Protein AF-A0A9N9HZZ1-F1 (afdb_monomer_lite)

pLDDT: mean 74.75, std 14.71, range [37.91, 94.94]

Radius of gyration: 22.26 Å; chains: 1; bounding box: 43×52×53 Å

Organism: NCBI:txid1348616

Secondary structure (DSSP, 8-state):
-PPPPEEE-SSS-EEEHHHHHHHHHT-----HHHHHHHHH--BTTB--GGGGGHHHHHHHHHHHHHHHHHHHHHHHHH-HHHHHHHHHHHHHHHHHTT---TTS-----------

Structure (mmCIF, N/CA/C/O backbone):
data_AF-A0A9N9HZZ1-F1
#
_entry.id   AF-A0A9N9HZZ1-F1
#
loop_
_atom_site.group_PDB
_atom_site.id
_atom_site.type_symbol
_atom_site.label_atom_id
_atom_site.label_alt_id
_atom_site.label_comp_id
_atom_site.label_asym_id
_atom_site.label_entity_id
_atom_site.label_seq_id
_atom_site.pdbx_PDB_ins_code
_atom_site.Cartn_x
_atom_site.Cartn_y
_atom_site.Cartn_z
_atom_site.occupancy
_atom_site.B_iso_or_equiv
_atom_site.auth_seq_id
_atom_site.auth_comp_id
_atom_site.auth_asym_id
_atom_site.auth_atom_id
_atom_site.pdbx_PDB_model_num
ATOM 1 N N . MET A 1 1 ? 23.583 -28.058 21.092 1.00 49.81 1 MET A N 1
ATOM 2 C CA . MET A 1 1 ? 22.362 -27.625 21.810 1.00 49.81 1 MET A CA 1
ATOM 3 C C . MET A 1 1 ? 22.017 -26.210 21.371 1.00 49.81 1 MET A C 1
ATOM 5 O O . MET A 1 1 ? 22.848 -25.326 21.539 1.00 49.81 1 MET A O 1
ATOM 9 N N . LYS A 1 2 ? 20.863 -26.003 20.729 1.00 58.94 2 LYS A N 1
ATOM 10 C CA . LYS A 1 2 ? 20.431 -24.683 20.240 1.00 58.94 2 LYS A CA 1
ATOM 11 C C . LYS A 1 2 ? 19.860 -23.906 21.434 1.00 58.94 2 LYS A C 1
ATOM 13 O O . LYS A 1 2 ? 18.947 -24.407 22.080 1.00 58.94 2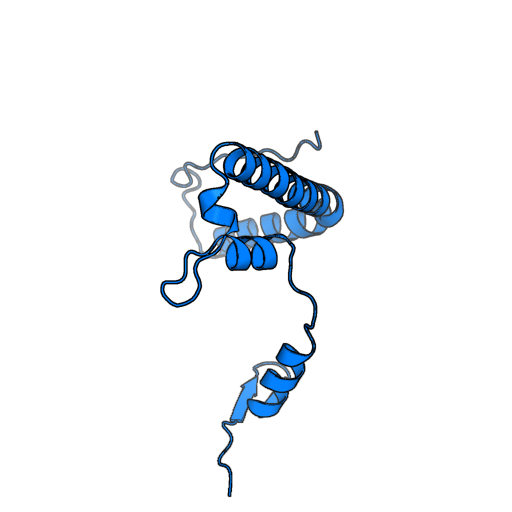 LYS A O 1
ATOM 18 N N . ARG A 1 3 ? 20.456 -22.763 21.790 1.00 63.12 3 ARG A N 1
ATOM 19 C CA . ARG A 1 3 ? 19.962 -21.898 22.875 1.00 63.12 3 ARG A CA 1
ATOM 20 C C . ARG A 1 3 ? 18.840 -21.028 22.311 1.00 63.12 3 ARG A C 1
ATOM 22 O O . ARG A 1 3 ? 19.108 -20.246 21.405 1.00 63.12 3 ARG A O 1
ATOM 29 N N . ASP A 1 4 ? 17.626 -21.179 22.829 1.00 69.19 4 ASP A N 1
ATOM 30 C CA . ASP A 1 4 ? 16.470 -20.356 22.459 1.00 69.19 4 ASP A CA 1
ATOM 31 C C . ASP A 1 4 ? 16.172 -19.323 23.555 1.00 69.19 4 ASP A C 1
ATOM 33 O O . ASP A 1 4 ? 16.377 -19.573 24.743 1.00 69.19 4 ASP A O 1
ATOM 37 N N . ILE A 1 5 ? 15.697 -18.147 23.140 1.00 79.50 5 ILE A N 1
ATOM 38 C CA . ILE A 1 5 ? 15.335 -17.035 24.027 1.00 79.50 5 ILE A CA 1
ATOM 39 C C . ILE A 1 5 ? 13.903 -17.258 24.538 1.00 79.50 5 ILE A C 1
ATOM 41 O O . ILE A 1 5 ? 13.004 -17.572 23.753 1.00 79.50 5 ILE A O 1
ATOM 45 N N . ILE A 1 6 ? 13.693 -17.087 25.845 1.00 76.50 6 ILE A N 1
ATOM 46 C CA . ILE A 1 6 ? 12.388 -17.195 26.513 1.00 76.50 6 ILE A CA 1
ATOM 47 C C . ILE A 1 6 ? 11.896 -15.782 26.833 1.00 76.50 6 ILE A C 1
ATOM 49 O O . ILE A 1 6 ? 12.650 -14.975 27.374 1.00 76.50 6 ILE A O 1
ATOM 53 N N . VAL A 1 7 ? 10.640 -15.482 26.504 1.00 77.62 7 VAL A N 1
ATOM 54 C CA . VAL A 1 7 ? 9.998 -14.191 26.786 1.00 77.62 7 VAL A CA 1
ATOM 55 C C . VAL A 1 7 ? 8.799 -14.418 27.703 1.00 77.62 7 VAL A C 1
ATOM 57 O O . VAL A 1 7 ? 7.995 -15.321 27.479 1.00 77.62 7 VAL A O 1
ATOM 60 N N . GLN A 1 8 ? 8.670 -13.593 28.744 1.00 67.69 8 GLN A N 1
ATOM 61 C CA . GLN A 1 8 ? 7.526 -13.618 29.655 1.00 67.69 8 GLN A CA 1
ATOM 62 C C . GLN A 1 8 ? 6.457 -12.634 29.170 1.00 67.69 8 GLN A C 1
ATOM 64 O O . GLN A 1 8 ? 6.678 -11.422 29.154 1.00 67.69 8 GLN A O 1
ATOM 69 N N . SER A 1 9 ? 5.292 -13.146 28.775 1.00 64.75 9 SER A N 1
ATOM 70 C CA . SER A 1 9 ? 4.147 -12.312 28.402 1.00 64.75 9 SER A CA 1
ATOM 71 C C . SER A 1 9 ? 3.309 -11.975 29.637 1.00 64.75 9 SER A C 1
ATOM 73 O O . SER A 1 9 ? 3.027 -12.849 30.456 1.00 64.75 9 SER A O 1
ATOM 75 N N . LYS A 1 10 ? 2.866 -10.714 29.763 1.00 60.34 10 LYS A N 1
ATOM 76 C CA . LYS A 1 10 ? 2.086 -10.214 30.918 1.00 60.34 10 LYS A CA 1
ATOM 77 C C . LYS A 1 10 ? 0.723 -10.899 31.104 1.00 60.34 10 LYS A C 1
ATOM 79 O O . LYS A 1 10 ? 0.139 -10.773 32.172 1.00 60.34 10 LYS A O 1
ATOM 84 N N . SER A 1 11 ? 0.220 -11.614 30.097 1.00 62.19 11 SER A N 1
ATOM 85 C CA . SER A 1 11 ? -1.086 -12.287 30.137 1.00 62.19 11 SER A CA 1
ATOM 86 C C . SER A 1 11 ? -1.030 -13.801 29.908 1.00 62.19 11 SER A C 1
ATOM 88 O O . SER A 1 11 ? -2.024 -14.478 30.153 1.00 62.19 11 SER A O 1
ATOM 90 N N . GLN A 1 12 ? 0.096 -14.351 29.438 1.00 57.19 12 GLN A N 1
ATOM 91 C CA . GLN A 1 12 ? 0.187 -15.751 29.001 1.00 57.19 12 GLN A CA 1
ATOM 92 C C . GLN A 1 12 ? 1.595 -16.332 29.208 1.00 57.19 12 GLN A C 1
ATOM 94 O O . GLN A 1 12 ? 2.278 -16.649 28.239 1.00 57.19 12 GLN A O 1
ATOM 99 N N . GLY A 1 13 ? 2.021 -16.472 30.466 1.00 67.88 13 GLY A N 1
ATOM 100 C CA . GLY A 1 13 ? 3.168 -17.301 30.864 1.00 67.88 13 GLY A CA 1
ATOM 101 C C . GLY A 1 13 ? 4.500 -17.059 30.130 1.00 67.88 13 GLY A C 1
ATOM 102 O O . GLY A 1 13 ? 4.730 -16.028 29.494 1.00 67.88 13 GLY A O 1
ATOM 103 N N . LEU A 1 14 ? 5.413 -18.022 30.278 1.00 73.06 14 LEU A N 1
ATOM 104 C CA . LEU A 1 14 ? 6.693 -18.065 29.569 1.00 73.06 14 LEU A CA 1
ATOM 105 C C . LEU A 1 14 ? 6.473 -18.677 28.181 1.00 73.06 14 LEU A C 1
ATOM 107 O O . LEU A 1 14 ? 5.933 -19.777 28.082 1.00 73.06 14 LEU A O 1
ATOM 111 N N . GLN A 1 15 ? 6.898 -17.985 27.124 1.00 70.44 15 GLN A N 1
ATOM 112 C CA . GLN A 1 15 ? 6.804 -18.463 25.742 1.00 70.44 15 GLN A CA 1
ATOM 113 C C . GLN A 1 15 ? 8.178 -18.450 25.070 1.00 70.44 15 GLN A C 1
ATOM 115 O O . GLN A 1 15 ? 8.985 -17.539 25.283 1.00 70.44 15 GLN A O 1
ATOM 120 N N . PHE A 1 16 ? 8.453 -19.455 24.239 1.00 77.38 16 PHE A N 1
ATOM 121 C CA . PHE A 1 16 ? 9.688 -19.516 23.462 1.00 77.38 16 PHE A CA 1
ATOM 122 C C . PHE A 1 16 ? 9.597 -18.608 22.229 1.00 77.38 16 PHE A C 1
ATOM 124 O O . PHE A 1 16 ? 8.625 -18.642 21.472 1.00 77.38 16 PHE A O 1
ATOM 131 N N . VAL A 1 17 ? 10.644 -17.820 21.966 1.00 71.62 17 VAL A N 1
ATOM 132 C CA . VAL A 1 17 ? 10.699 -16.921 20.795 1.00 71.62 17 VAL A CA 1
ATOM 133 C C . VAL A 1 17 ? 10.628 -17.697 19.474 1.00 71.62 17 VAL A C 1
ATOM 135 O O . VAL A 1 17 ? 10.080 -17.206 18.487 1.00 71.62 17 VAL A O 1
ATOM 138 N N . SER A 1 18 ? 11.131 -18.931 19.441 1.00 70.38 18 SER A N 1
ATOM 139 C CA . SER A 1 18 ? 11.042 -19.799 18.265 1.00 70.38 18 SER A CA 1
ATOM 140 C C . SER A 1 18 ? 9.603 -20.219 17.939 1.00 70.38 18 SER A C 1
ATOM 142 O O . SER A 1 18 ? 9.260 -20.346 16.763 1.00 70.38 18 SER A O 1
ATOM 144 N N . GLU A 1 19 ? 8.732 -20.364 18.939 1.00 71.19 19 GLU A N 1
ATOM 145 C CA . GLU A 1 19 ? 7.305 -20.648 18.749 1.00 71.19 19 GLU A CA 1
ATOM 146 C C . GLU A 1 19 ? 6.540 -19.407 18.287 1.00 71.19 19 GLU A C 1
ATOM 148 O O . GLU A 1 19 ? 5.761 -19.496 17.338 1.00 71.19 19 GLU A O 1
ATOM 153 N N . LEU A 1 20 ? 6.841 -18.233 18.850 1.00 65.19 20 LEU A N 1
ATOM 154 C CA . LEU A 1 20 ? 6.309 -16.954 18.365 1.00 65.19 20 LEU A CA 1
ATOM 155 C C . LEU A 1 20 ? 6.681 -16.707 16.896 1.00 65.19 20 LEU A C 1
ATOM 157 O O . LEU A 1 20 ? 5.837 -16.322 16.087 1.00 65.19 20 LEU A O 1
ATOM 161 N N . ASN A 1 21 ? 7.925 -16.997 16.511 1.00 65.00 21 ASN A N 1
ATOM 162 C CA . ASN A 1 21 ? 8.366 -16.879 15.122 1.00 65.00 21 ASN A CA 1
ATOM 163 C C . ASN A 1 21 ? 7.684 -17.892 14.191 1.00 65.00 21 ASN A C 1
ATOM 165 O O . ASN A 1 21 ? 7.383 -17.546 13.050 1.00 65.00 21 ASN A O 1
ATOM 169 N N . LYS A 1 22 ? 7.378 -19.111 14.654 1.00 64.56 22 LYS A N 1
ATOM 170 C CA . LYS A 1 22 ? 6.582 -20.083 13.880 1.00 64.56 22 LYS A CA 1
ATOM 171 C C . LYS A 1 22 ? 5.135 -19.622 13.682 1.00 64.56 22 LYS A C 1
ATOM 173 O O . LYS A 1 22 ? 4.597 -19.800 12.593 1.00 64.56 22 LYS A O 1
ATOM 178 N N . GLN A 1 23 ? 4.526 -19.001 14.694 1.00 60.59 23 GLN A N 1
ATOM 179 C CA . GLN A 1 23 ? 3.190 -18.404 14.579 1.00 60.59 23 GLN A CA 1
ATOM 180 C C . GLN A 1 23 ? 3.188 -17.234 13.581 1.00 60.59 23 GLN A C 1
ATOM 182 O O . GLN A 1 23 ? 2.327 -17.171 12.706 1.00 60.59 23 GLN A O 1
ATOM 187 N N . ASN A 1 24 ? 4.207 -16.369 13.624 1.00 58.03 24 ASN A N 1
ATOM 188 C CA . ASN A 1 24 ? 4.381 -15.289 12.645 1.00 58.03 24 ASN A CA 1
ATOM 189 C C . ASN A 1 24 ? 4.657 -15.814 11.224 1.00 58.03 24 ASN A C 1
ATOM 191 O O . ASN A 1 24 ? 4.165 -15.245 10.252 1.00 58.03 24 ASN A O 1
ATOM 195 N N . ALA A 1 25 ? 5.362 -16.941 11.081 1.00 57.41 25 ALA A N 1
ATOM 196 C CA . ALA A 1 25 ? 5.576 -17.603 9.791 1.00 57.41 25 ALA A CA 1
ATOM 197 C C . ALA A 1 25 ? 4.285 -18.189 9.175 1.00 57.41 25 ALA A C 1
ATOM 199 O O . ALA A 1 25 ? 4.250 -18.486 7.979 1.00 57.41 25 ALA A O 1
ATOM 200 N N . SER A 1 26 ? 3.214 -18.343 9.963 1.00 56.47 26 SER A N 1
ATOM 201 C CA . SER A 1 26 ? 1.898 -18.790 9.485 1.00 56.47 26 SER A CA 1
ATOM 202 C C . SER A 1 26 ? 1.146 -17.707 8.697 1.00 56.47 26 SER A C 1
ATOM 204 O O . SER A 1 26 ? 0.249 -18.023 7.910 1.00 56.47 26 SER A O 1
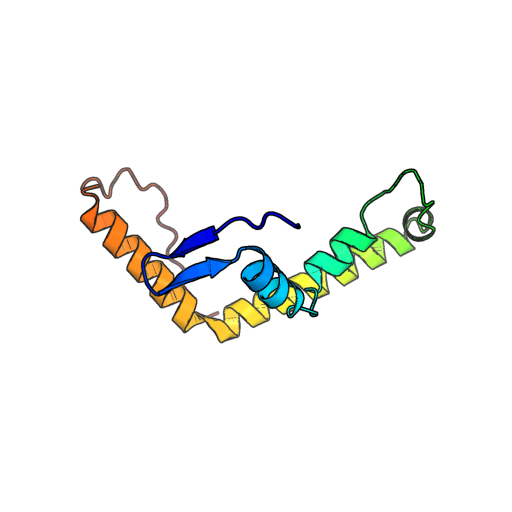ATOM 206 N N . GLN A 1 27 ? 1.536 -16.429 8.811 1.00 59.38 27 GLN A N 1
ATOM 207 C CA . GLN A 1 27 ? 1.014 -15.363 7.950 1.00 59.38 27 GLN A CA 1
ATOM 208 C C . GLN A 1 27 ? 1.608 -15.460 6.534 1.00 59.38 27 GLN A C 1
ATOM 210 O O . GLN A 1 27 ? 2.395 -14.634 6.090 1.00 59.38 27 GLN A O 1
ATOM 215 N N . LYS A 1 28 ? 1.180 -16.474 5.775 1.00 66.38 28 LYS A N 1
ATOM 216 C CA . LYS A 1 28 ? 1.532 -16.687 4.357 1.00 66.38 28 LYS A CA 1
ATOM 217 C C . LYS A 1 28 ? 0.842 -15.710 3.393 1.00 66.38 28 LYS A C 1
ATOM 219 O O . LYS A 1 28 ? 0.823 -15.948 2.188 1.00 66.38 28 LYS A O 1
ATOM 224 N N . LYS A 1 29 ? 0.212 -14.649 3.900 1.00 75.56 29 LYS A N 1
ATOM 225 C CA . LYS A 1 29 ? -0.536 -13.680 3.095 1.00 75.56 29 LYS A CA 1
ATOM 226 C C . LYS A 1 29 ? 0.191 -12.345 3.132 1.00 75.56 29 LYS A C 1
ATOM 228 O O . LYS A 1 29 ? 0.371 -11.764 4.195 1.00 75.56 29 LYS A O 1
ATOM 233 N N . VAL A 1 30 ? 0.602 -11.881 1.959 1.00 82.25 30 VAL A N 1
ATOM 234 C CA . VAL A 1 30 ? 1.235 -10.576 1.764 1.00 82.25 30 VAL A CA 1
ATOM 235 C C . VAL A 1 30 ? 0.156 -9.601 1.308 1.00 82.25 30 VAL A C 1
ATOM 237 O O . VAL A 1 30 ? -0.637 -9.929 0.427 1.00 82.25 30 VAL A O 1
ATOM 240 N N . THR A 1 31 ? 0.108 -8.411 1.905 1.00 86.38 31 THR A N 1
ATOM 241 C CA . THR A 1 31 ? -0.818 -7.357 1.455 1.00 86.38 31 THR A CA 1
AT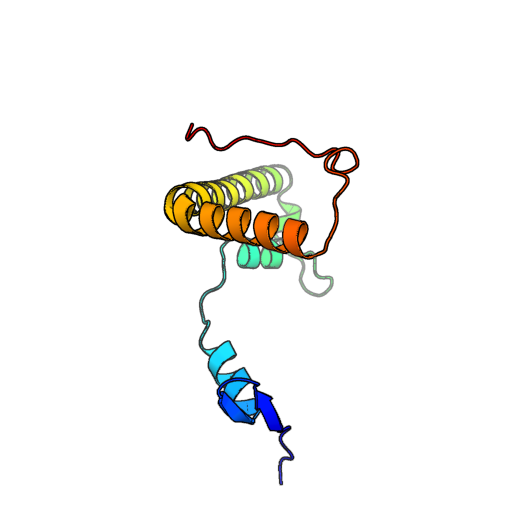OM 242 C C . THR A 1 31 ? -0.428 -6.860 0.064 1.00 86.38 31 THR A C 1
ATOM 244 O O . THR A 1 31 ? 0.756 -6.871 -0.292 1.00 86.38 31 THR A O 1
ATOM 247 N N . ALA A 1 32 ? -1.390 -6.361 -0.720 1.00 87.50 32 ALA A N 1
ATOM 248 C CA . ALA A 1 32 ? -1.097 -5.828 -2.052 1.00 87.50 32 ALA A CA 1
ATOM 249 C C . ALA A 1 32 ? -0.018 -4.734 -1.989 1.00 87.50 32 ALA A C 1
ATOM 251 O O . ALA A 1 32 ? 0.928 -4.738 -2.776 1.00 87.50 32 ALA A O 1
ATOM 252 N N . ARG A 1 33 ? -0.090 -3.860 -0.975 1.00 89.75 33 ARG A N 1
ATOM 253 C CA . ARG A 1 33 ? 0.914 -2.818 -0.718 1.00 89.75 33 ARG A CA 1
ATOM 254 C C . ARG A 1 33 ? 2.319 -3.387 -0.532 1.00 89.75 33 ARG A C 1
ATOM 256 O O . ARG A 1 33 ? 3.253 -2.891 -1.153 1.00 89.75 33 ARG A O 1
ATOM 263 N N . GLN A 1 34 ? 2.482 -4.406 0.312 1.00 89.19 34 GLN A N 1
ATOM 264 C CA . GLN A 1 34 ? 3.789 -5.025 0.565 1.00 89.19 34 GLN A CA 1
ATOM 265 C C . GLN A 1 34 ? 4.343 -5.701 -0.693 1.00 89.19 34 GLN A C 1
ATOM 267 O O . GLN A 1 34 ? 5.522 -5.542 -1.006 1.00 89.19 34 GLN A O 1
ATOM 272 N N . TYR A 1 35 ? 3.490 -6.404 -1.441 1.00 90.06 35 TYR A N 1
ATOM 273 C CA . TYR A 1 35 ? 3.883 -7.068 -2.680 1.00 90.06 35 TYR A CA 1
ATOM 274 C C . TYR A 1 35 ? 4.340 -6.065 -3.749 1.00 90.06 35 TYR A C 1
ATOM 276 O O . TYR A 1 35 ? 5.419 -6.215 -4.327 1.00 90.06 35 TYR A O 1
ATO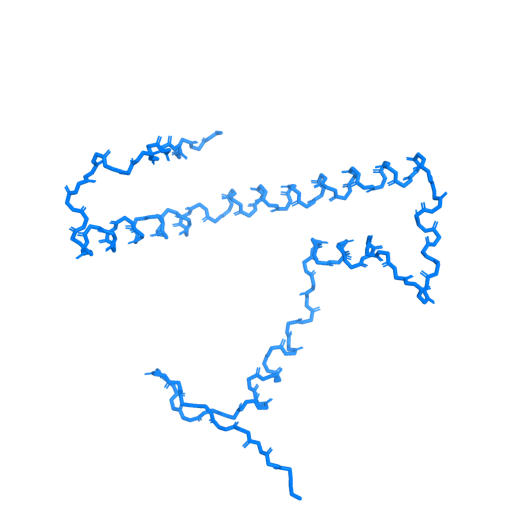M 284 N N . TYR A 1 36 ? 3.559 -5.010 -3.992 1.00 89.50 36 TYR A N 1
ATOM 285 C CA . TYR A 1 36 ? 3.912 -4.004 -4.992 1.00 89.50 36 TYR A CA 1
ATOM 286 C C . TYR A 1 36 ? 5.107 -3.151 -4.564 1.00 89.50 36 TYR A C 1
ATOM 288 O O . TYR A 1 36 ? 5.954 -2.864 -5.404 1.00 89.50 36 TYR A O 1
ATOM 296 N N . ALA A 1 37 ? 5.244 -2.815 -3.276 1.00 89.44 37 ALA A N 1
ATOM 297 C CA . ALA A 1 37 ? 6.428 -2.121 -2.766 1.00 89.44 37 ALA A CA 1
ATOM 298 C C . ALA A 1 37 ? 7.705 -2.945 -2.980 1.00 89.44 37 ALA A C 1
ATOM 300 O O . ALA A 1 37 ? 8.707 -2.409 -3.443 1.00 89.44 37 ALA A O 1
ATOM 301 N N . TYR A 1 38 ? 7.654 -4.256 -2.719 1.00 87.94 38 TYR A N 1
ATOM 302 C CA . TYR A 1 38 ? 8.764 -5.165 -3.009 1.00 87.94 38 TYR A CA 1
ATOM 303 C C . TYR A 1 38 ? 9.110 -5.185 -4.501 1.00 87.94 38 TYR A C 1
ATOM 305 O O . TYR A 1 38 ? 10.279 -5.130 -4.870 1.00 87.94 38 TYR A O 1
ATOM 313 N N . LYS A 1 39 ? 8.092 -5.239 -5.364 1.00 85.62 39 LYS A N 1
ATOM 314 C CA . LYS A 1 39 ? 8.264 -5.323 -6.818 1.00 85.62 39 LYS A CA 1
ATOM 315 C C . LYS A 1 39 ? 8.740 -4.011 -7.456 1.00 85.62 39 LYS A C 1
ATOM 317 O O . LYS A 1 39 ? 9.354 -4.051 -8.516 1.00 85.62 39 LYS A O 1
ATOM 322 N N . LEU A 1 40 ? 8.450 -2.868 -6.831 1.00 87.56 40 LEU A N 1
ATOM 323 C CA . LEU A 1 40 ? 8.909 -1.539 -7.253 1.00 87.56 40 LEU A CA 1
ATOM 324 C C . LEU A 1 40 ? 10.273 -1.155 -6.667 1.00 87.56 40 LEU A C 1
ATOM 326 O O . LEU A 1 40 ? 10.841 -0.140 -7.065 1.00 87.56 40 LEU A O 1
ATOM 330 N N . HIS A 1 41 ? 10.789 -1.921 -5.710 1.00 87.31 41 HIS A N 1
ATOM 331 C CA . HIS A 1 41 ? 12.072 -1.636 -5.094 1.00 87.31 41 HIS A CA 1
ATOM 332 C C . HIS A 1 41 ? 13.215 -1.902 -6.083 1.00 87.31 41 HIS A C 1
ATOM 334 O O . HIS A 1 41 ? 13.404 -3.034 -6.531 1.00 87.31 41 HIS A O 1
ATOM 340 N N . ASN A 1 42 ? 13.992 -0.862 -6.395 1.00 81.62 42 ASN A N 1
ATOM 341 C CA . ASN A 1 42 ? 15.148 -0.981 -7.275 1.00 81.62 42 ASN A CA 1
ATOM 342 C C . ASN A 1 42 ? 16.292 -1.699 -6.544 1.00 81.62 42 ASN A C 1
ATOM 344 O O . ASN A 1 42 ? 16.753 -1.224 -5.506 1.00 81.62 42 ASN A O 1
ATOM 348 N N . ARG A 1 43 ? 16.748 -2.836 -7.075 1.00 82.19 43 ARG A N 1
ATOM 349 C CA . ARG A 1 43 ? 17.802 -3.658 -6.469 1.00 82.19 43 ARG A CA 1
ATOM 350 C C . ARG A 1 43 ? 18.980 -3.750 -7.431 1.00 82.19 43 ARG A C 1
ATOM 352 O O . ARG A 1 43 ? 18.788 -4.060 -8.599 1.00 82.19 43 ARG A O 1
ATOM 359 N N . GLN A 1 44 ? 20.189 -3.494 -6.934 1.00 71.12 44 GLN A N 1
ATOM 360 C CA . GLN A 1 44 ? 21.392 -3.439 -7.775 1.00 71.12 44 GLN A CA 1
ATOM 361 C C . GLN A 1 44 ? 21.719 -4.788 -8.442 1.00 71.12 44 GLN A C 1
ATOM 363 O O . GLN A 1 44 ? 22.192 -4.806 -9.573 1.00 71.12 44 GLN A O 1
ATOM 368 N N . ASP A 1 45 ? 21.378 -5.902 -7.788 1.00 71.31 45 ASP A N 1
ATOM 369 C CA . ASP A 1 45 ? 21.705 -7.258 -8.258 1.00 71.31 45 ASP A CA 1
ATOM 370 C C . ASP A 1 45 ? 20.707 -7.826 -9.281 1.00 71.31 45 ASP A C 1
ATOM 372 O O . ASP A 1 45 ? 20.952 -8.864 -9.893 1.00 71.31 45 ASP A O 1
ATOM 376 N N . SER A 1 46 ? 19.554 -7.177 -9.462 1.00 64.62 46 SER A N 1
ATOM 377 C CA . SER A 1 46 ? 18.519 -7.620 -10.393 1.00 64.62 46 SER A CA 1
ATOM 378 C C . SER A 1 46 ? 18.045 -6.434 -11.214 1.00 64.62 46 SER A C 1
ATOM 380 O O . SER A 1 46 ? 17.311 -5.587 -10.707 1.00 64.62 46 SER A O 1
ATOM 382 N N . SER A 1 47 ? 18.423 -6.384 -12.489 1.00 61.12 47 SER A N 1
ATOM 383 C CA . SER A 1 47 ? 17.861 -5.417 -13.426 1.00 61.12 47 SER A CA 1
ATOM 384 C C . SER A 1 47 ? 16.361 -5.684 -13.572 1.00 61.12 47 SER A C 1
ATOM 386 O O . SER A 1 47 ? 15.916 -6.580 -14.292 1.00 61.12 47 SER A O 1
ATOM 388 N N . SER A 1 48 ? 15.539 -4.926 -12.848 1.00 69.06 48 SER A N 1
ATOM 389 C CA . SER A 1 48 ? 14.091 -5.039 -12.962 1.00 69.06 48 SER A CA 1
ATOM 390 C C . SER A 1 48 ? 13.694 -4.478 -14.327 1.00 69.06 48 SER A C 1
ATOM 392 O O . SER A 1 48 ? 13.573 -3.266 -14.493 1.00 69.06 48 SER A O 1
ATOM 394 N N . LEU A 1 49 ? 13.458 -5.360 -15.309 1.00 75.81 49 LEU A N 1
ATOM 395 C CA . LEU A 1 49 ? 12.950 -5.006 -16.648 1.00 75.81 49 LEU A CA 1
ATOM 396 C C . LEU A 1 49 ? 11.749 -4.044 -16.568 1.00 75.81 49 LEU A C 1
ATOM 398 O O . LEU A 1 49 ? 11.578 -3.163 -17.404 1.00 75.81 49 LEU A O 1
ATOM 402 N N . LEU A 1 50 ? 10.965 -4.181 -15.496 1.00 81.06 50 LEU A N 1
ATOM 403 C CA . LEU A 1 50 ? 9.853 -3.314 -15.130 1.00 81.06 50 LEU A CA 1
ATOM 404 C C . LEU A 1 50 ? 10.212 -1.814 -15.118 1.00 81.06 50 LEU A C 1
ATOM 406 O O . LEU A 1 50 ? 9.414 -1.013 -15.593 1.00 81.06 50 LEU A O 1
ATOM 410 N N . HIS A 1 51 ? 11.388 -1.423 -14.617 1.00 82.31 51 HIS A N 1
ATOM 411 C CA . HIS A 1 51 ? 11.786 -0.013 -14.505 1.00 82.31 51 HIS A CA 1
ATOM 412 C C . HIS A 1 51 ? 12.205 0.613 -15.841 1.00 82.31 51 HIS A C 1
ATOM 414 O O . HIS A 1 51 ? 12.158 1.832 -15.982 1.00 82.31 51 HIS A O 1
ATOM 420 N N . TYR A 1 52 ? 12.547 -0.201 -16.843 1.00 85.00 52 TYR A N 1
ATOM 421 C CA . TYR A 1 52 ? 12.907 0.275 -18.182 1.00 85.00 52 TYR A CA 1
ATOM 422 C C . TYR A 1 52 ? 11.686 0.540 -19.077 1.00 85.00 52 TYR A C 1
ATOM 424 O O . TYR A 1 52 ? 11.824 1.081 -20.170 1.00 85.00 52 TYR A O 1
ATOM 432 N N . GLY A 1 53 ? 10.473 0.215 -18.613 1.00 83.44 53 GLY A N 1
ATOM 433 C CA . GLY A 1 53 ? 9.231 0.341 -19.382 1.00 83.44 53 GLY A CA 1
ATOM 434 C C . GLY A 1 53 ? 8.722 1.772 -19.619 1.00 83.44 53 GLY A C 1
ATOM 435 O O . GLY A 1 53 ? 7.654 1.931 -20.210 1.00 83.44 53 GLY A O 1
ATOM 436 N N . GLY A 1 54 ? 9.420 2.816 -19.155 1.00 87.88 54 GLY A N 1
ATOM 437 C CA . GLY A 1 54 ? 9.075 4.222 -19.419 1.00 87.88 54 GLY A CA 1
ATOM 438 C C . GLY A 1 54 ? 7.606 4.565 -19.117 1.00 87.88 54 GLY A C 1
ATOM 439 O O . GLY A 1 54 ? 7.156 4.460 -17.977 1.00 87.88 54 GLY A O 1
ATOM 440 N N . ARG A 1 55 ? 6.832 4.943 -20.146 1.00 92.62 55 ARG A N 1
ATOM 441 C CA . ARG A 1 55 ? 5.389 5.246 -20.022 1.00 92.62 55 ARG A CA 1
ATOM 442 C C . ARG A 1 55 ? 4.559 4.067 -19.509 1.00 92.62 55 ARG A C 1
ATOM 444 O O . ARG A 1 55 ? 3.649 4.269 -18.710 1.00 92.62 55 ARG A O 1
ATOM 451 N N . LEU A 1 56 ? 4.885 2.844 -19.925 1.00 90.62 56 LEU A N 1
ATOM 452 C CA . LEU A 1 56 ? 4.191 1.643 -19.460 1.00 90.62 56 LEU A CA 1
ATOM 453 C C . LEU A 1 56 ? 4.445 1.404 -17.965 1.00 90.62 56 LEU A C 1
ATOM 455 O O . LEU A 1 56 ? 3.543 1.000 -17.235 1.00 90.62 56 LEU A O 1
ATOM 459 N N . PHE A 1 57 ? 5.656 1.717 -17.493 1.00 90.44 57 PHE A N 1
ATOM 460 C CA . PHE A 1 57 ? 5.982 1.666 -16.070 1.00 90.44 57 PHE A CA 1
ATOM 461 C C . PHE A 1 57 ? 5.182 2.698 -15.268 1.00 90.44 57 PHE A C 1
ATOM 463 O O . PHE A 1 57 ? 4.633 2.368 -14.220 1.00 90.44 57 PHE A O 1
ATOM 470 N N . GLN A 1 58 ? 5.057 3.926 -15.776 1.00 91.25 58 GLN A N 1
ATOM 471 C CA . GLN A 1 58 ? 4.258 4.971 -15.129 1.00 91.25 58 GLN A CA 1
ATOM 472 C C . GLN A 1 58 ? 2.787 4.560 -14.998 1.00 91.25 58 GLN A C 1
ATOM 474 O O . GLN A 1 58 ? 2.223 4.668 -13.910 1.00 91.25 58 GLN A O 1
ATOM 479 N N . GLN A 1 59 ? 2.188 4.021 -16.065 1.00 94.19 59 GLN A N 1
ATOM 480 C CA . GLN A 1 59 ? 0.816 3.512 -16.021 1.00 94.19 59 GLN A CA 1
ATOM 481 C C . GLN A 1 59 ? 0.674 2.369 -15.009 1.00 94.19 59 GLN A C 1
ATOM 483 O O . GLN A 1 59 ? -0.216 2.399 -14.164 1.00 94.19 59 GLN A O 1
ATOM 488 N N . TYR A 1 60 ? 1.610 1.418 -15.014 1.00 91.75 60 TYR A N 1
ATOM 489 C CA . TYR A 1 60 ? 1.636 0.331 -14.039 1.00 91.75 60 TYR A CA 1
ATOM 490 C C . TYR A 1 60 ? 1.683 0.844 -12.590 1.00 91.75 60 TYR A C 1
ATOM 492 O O . TYR A 1 60 ? 0.984 0.317 -11.725 1.00 91.75 60 TYR A O 1
ATOM 500 N N . VAL A 1 61 ? 2.488 1.868 -12.293 1.00 92.19 61 VAL A N 1
ATOM 501 C CA . VAL A 1 61 ? 2.553 2.458 -10.945 1.00 92.19 61 VAL A CA 1
ATOM 502 C C . VAL A 1 61 ? 1.205 3.061 -10.544 1.00 92.19 61 VAL A C 1
ATOM 504 O O . VAL A 1 61 ? 0.727 2.777 -9.445 1.00 92.19 61 VAL A O 1
ATOM 507 N N . VAL A 1 62 ? 0.572 3.829 -11.435 1.00 94.94 62 VAL A N 1
ATOM 508 C CA . VAL A 1 62 ? -0.742 4.446 -11.187 1.00 94.94 62 VAL A CA 1
ATOM 509 C C . VAL A 1 62 ? -1.815 3.380 -10.951 1.00 94.94 62 VAL A C 1
ATOM 511 O O . VAL A 1 62 ? -2.545 3.451 -9.962 1.00 94.94 62 VAL A O 1
ATOM 514 N N . ASP A 1 63 ? -1.858 2.341 -11.782 1.00 93.62 63 ASP A N 1
ATOM 515 C CA . ASP A 1 63 ? -2.834 1.255 -11.655 1.00 93.62 63 ASP A CA 1
ATOM 516 C C . ASP A 1 63 ? -2.691 0.506 -10.322 1.00 93.62 63 ASP A C 1
ATOM 518 O O . ASP A 1 63 ? -3.683 0.139 -9.688 1.00 93.62 63 ASP A O 1
ATOM 522 N N . ASN A 1 64 ? -1.458 0.281 -9.857 1.00 93.38 64 ASN A N 1
ATOM 523 C CA . ASN A 1 64 ? -1.229 -0.359 -8.560 1.00 93.38 64 ASN A CA 1
ATOM 524 C C . ASN A 1 64 ? -1.581 0.553 -7.388 1.00 93.38 64 ASN A C 1
ATOM 526 O O . ASN A 1 64 ? -2.104 0.063 -6.387 1.00 93.38 64 ASN A O 1
ATOM 530 N N . TYR A 1 65 ? -1.336 1.858 -7.508 1.00 93.44 65 TYR A N 1
ATOM 531 C CA . TYR A 1 65 ? -1.756 2.827 -6.500 1.00 93.44 65 TYR A CA 1
ATOM 532 C C . TYR A 1 65 ? -3.278 2.810 -6.319 1.00 93.44 65 TYR A C 1
ATOM 534 O O . TYR A 1 65 ? -3.755 2.662 -5.195 1.00 93.44 65 TYR A O 1
ATOM 542 N N . ILE A 1 66 ? -4.039 2.838 -7.418 1.00 94.81 66 ILE A N 1
ATOM 543 C CA . ILE A 1 66 ? -5.509 2.776 -7.384 1.00 94.81 66 ILE A CA 1
ATOM 544 C C . ILE A 1 66 ? -5.992 1.487 -6.705 1.00 94.81 66 ILE A C 1
ATOM 546 O O . ILE A 1 66 ? -6.911 1.529 -5.888 1.00 94.81 66 ILE A O 1
ATOM 550 N N . LYS A 1 67 ? -5.358 0.340 -6.984 1.00 92.56 67 LYS A N 1
ATOM 551 C CA . LYS A 1 67 ? -5.696 -0.936 -6.327 1.00 92.56 67 LYS A CA 1
ATOM 552 C C . LYS A 1 67 ? -5.489 -0.881 -4.814 1.00 92.56 67 LYS A C 1
ATOM 554 O O . LYS A 1 67 ? -6.364 -1.310 -4.067 1.00 92.56 67 LYS A O 1
ATOM 559 N N . ILE A 1 68 ? -4.346 -0.355 -4.373 1.00 93.44 68 ILE A N 1
ATOM 560 C CA . ILE A 1 68 ? -4.017 -0.241 -2.946 1.00 93.44 68 ILE A CA 1
ATOM 561 C C . ILE A 1 68 ? -4.988 0.716 -2.249 1.00 93.44 68 ILE A C 1
ATOM 563 O O . ILE A 1 68 ? -5.491 0.401 -1.172 1.00 93.44 68 ILE A O 1
ATOM 567 N N . GLU A 1 69 ? -5.281 1.865 -2.855 1.00 91.19 69 GLU A N 1
ATOM 568 C CA . GLU A 1 69 ? -6.222 2.827 -2.277 1.00 91.19 69 GLU A CA 1
ATOM 569 C C . GLU A 1 69 ? -7.656 2.293 -2.257 1.00 91.19 69 GLU A C 1
ATOM 571 O O . GLU A 1 69 ? -8.361 2.475 -1.270 1.00 91.19 69 GLU A O 1
ATOM 576 N N . SER A 1 70 ? -8.082 1.542 -3.274 1.00 92.50 70 SER A N 1
ATOM 577 C CA . SER A 1 70 ? -9.383 0.867 -3.253 1.00 92.50 70 SER A CA 1
ATOM 578 C C . SER A 1 70 ? -9.488 -0.137 -2.098 1.00 92.50 70 SER A C 1
ATOM 580 O O . SER A 1 70 ? -10.481 -0.140 -1.367 1.00 92.50 70 SER A O 1
ATOM 582 N N . GLU A 1 71 ? -8.451 -0.948 -1.868 1.00 90.69 71 GLU A N 1
ATOM 583 C CA . GLU A 1 71 ? -8.385 -1.863 -0.720 1.00 90.69 71 GLU A CA 1
ATOM 584 C C . GLU A 1 71 ? -8.443 -1.099 0.612 1.00 90.69 71 GLU A C 1
ATOM 586 O O . GLU A 1 71 ? -9.180 -1.483 1.524 1.00 90.69 71 GLU A O 1
ATOM 591 N N . ARG A 1 72 ? -7.727 0.025 0.714 1.00 89.12 72 ARG A N 1
ATOM 592 C CA . ARG A 1 72 ? -7.718 0.881 1.904 1.00 89.12 72 ARG A CA 1
ATOM 593 C C . ARG A 1 72 ? -9.079 1.525 2.171 1.00 89.12 72 ARG A C 1
ATOM 595 O O . ARG A 1 72 ? -9.539 1.505 3.312 1.00 89.12 72 ARG A O 1
ATOM 602 N N . LEU A 1 73 ? -9.744 2.055 1.147 1.00 90.38 73 LEU A N 1
ATOM 603 C CA . LEU A 1 73 ? -11.095 2.613 1.257 1.00 90.38 73 LEU A CA 1
ATOM 604 C C . LEU A 1 73 ? -12.106 1.541 1.669 1.00 90.38 73 LEU A C 1
ATOM 606 O O . LEU A 1 73 ? -12.943 1.788 2.536 1.00 90.38 73 LEU A O 1
ATOM 610 N N . ASN A 1 74 ? -11.993 0.331 1.120 1.00 90.38 74 ASN A N 1
ATOM 611 C CA . ASN A 1 74 ? -12.813 -0.801 1.545 1.00 90.38 74 ASN A CA 1
ATOM 612 C C . ASN A 1 74 ? -12.570 -1.141 3.019 1.00 90.38 74 ASN A C 1
ATOM 614 O O . ASN A 1 74 ? -13.528 -1.302 3.775 1.00 90.38 74 ASN A O 1
ATOM 618 N N . TYR A 1 75 ? -11.311 -1.190 3.462 1.00 87.88 75 TYR A N 1
ATOM 619 C CA . TYR A 1 75 ? -10.993 -1.407 4.872 1.00 87.88 75 TYR A CA 1
ATOM 620 C C . TYR A 1 75 ? -11.635 -0.339 5.763 1.00 87.88 75 TYR A C 1
ATOM 622 O O . TYR A 1 75 ? -12.285 -0.690 6.748 1.00 87.88 75 TYR A O 1
ATOM 630 N N . LEU A 1 76 ? -11.511 0.942 5.399 1.00 86.69 76 LEU A N 1
ATOM 631 C CA . LEU A 1 76 ? -12.157 2.034 6.123 1.00 86.69 76 LEU A CA 1
ATOM 632 C C . LEU A 1 76 ? -13.672 1.832 6.168 1.00 86.69 76 LEU A C 1
ATOM 634 O O . LEU A 1 76 ? -14.248 1.906 7.246 1.00 86.69 76 LEU A O 1
ATOM 638 N N . LYS A 1 77 ? -14.319 1.521 5.042 1.00 86.44 77 LYS A N 1
ATOM 639 C CA . LYS A 1 77 ? -15.773 1.317 4.962 1.00 86.44 77 LYS A CA 1
ATOM 640 C C . LYS A 1 77 ? -16.270 0.187 5.870 1.00 86.44 77 LYS A C 1
ATOM 642 O O . LYS A 1 77 ? -17.279 0.362 6.544 1.00 86.44 77 LYS A O 1
ATOM 647 N N . PHE A 1 78 ? -15.576 -0.950 5.908 1.00 88.06 78 PHE A N 1
ATOM 648 C CA . PHE A 1 78 ? -16.028 -2.128 6.660 1.00 88.06 78 PHE A CA 1
ATOM 649 C C . PHE A 1 78 ? -15.597 -2.147 8.132 1.00 88.06 78 PHE A C 1
ATOM 651 O O . PHE A 1 78 ? -16.195 -2.870 8.922 1.00 88.06 78 PHE A O 1
ATOM 658 N N . ASN A 1 79 ? -14.592 -1.360 8.530 1.00 87.19 79 ASN A N 1
ATOM 659 C CA . ASN A 1 79 ? -14.052 -1.365 9.898 1.00 87.19 79 ASN A CA 1
ATOM 660 C C . ASN A 1 79 ? -14.373 -0.084 10.686 1.00 87.19 79 ASN A C 1
ATOM 662 O O . ASN A 1 79 ? -13.729 0.188 11.701 1.00 87.19 79 ASN A O 1
ATOM 666 N N . GLN A 1 80 ? -15.376 0.688 10.253 1.00 80.88 80 GLN A N 1
ATOM 667 C CA . GLN A 1 80 ? -15.783 1.949 10.888 1.00 80.88 80 GLN A CA 1
ATOM 668 C C . GLN A 1 80 ? -16.013 1.817 12.398 1.00 80.88 80 GLN A C 1
ATOM 670 O O . GLN A 1 80 ? -15.545 2.655 13.162 1.00 80.88 80 GLN A O 1
ATOM 675 N N . ASP A 1 81 ? -16.670 0.750 12.855 1.00 83.81 81 ASP A N 1
ATOM 676 C CA . ASP A 1 81 ? -16.962 0.568 14.283 1.00 83.81 81 ASP A CA 1
ATOM 677 C C . ASP A 1 81 ? -15.700 0.365 15.120 1.00 83.81 81 ASP A C 1
ATOM 679 O O . ASP A 1 81 ? -15.611 0.845 16.250 1.00 83.81 81 ASP A O 1
ATOM 683 N N . LYS A 1 82 ? -14.703 -0.327 14.563 1.00 84.50 82 LYS A N 1
ATOM 684 C CA . LYS A 1 82 ? -13.409 -0.514 15.219 1.00 84.50 82 LYS A CA 1
ATOM 685 C C . LYS A 1 82 ? -12.652 0.810 15.295 1.00 84.50 82 LYS A C 1
ATOM 687 O O . LYS A 1 82 ? -12.184 1.169 16.369 1.00 84.50 82 LYS A O 1
ATOM 692 N N . LEU A 1 83 ? -12.615 1.557 14.191 1.00 80.75 83 LEU A N 1
ATOM 693 C CA . LEU A 1 83 ? -11.970 2.871 14.121 1.00 80.75 83 LEU A CA 1
ATOM 694 C C . LEU A 1 83 ? -12.617 3.872 15.086 1.00 80.75 83 LEU A C 1
ATOM 696 O O . LEU A 1 83 ? -11.922 4.607 15.781 1.00 80.75 83 LEU A O 1
ATOM 700 N N . ARG A 1 84 ? -13.951 3.858 15.193 1.00 81.50 84 ARG A N 1
ATOM 701 C CA . ARG A 1 84 ? -14.696 4.665 16.168 1.00 81.50 84 ARG A CA 1
ATOM 702 C C . ARG A 1 84 ? -14.324 4.297 17.600 1.00 81.50 84 ARG A C 1
ATOM 704 O O . ARG A 1 84 ? -14.061 5.188 18.399 1.00 81.50 84 ARG A O 1
ATOM 711 N N . LYS A 1 85 ? -14.266 3.002 17.929 1.00 82.31 85 LYS A N 1
ATOM 712 C CA . LYS A 1 85 ? -13.853 2.539 19.265 1.00 82.31 85 LYS A CA 1
ATOM 713 C C . LYS A 1 85 ? -12.428 2.973 19.607 1.00 82.31 85 LYS A C 1
ATOM 715 O O . LYS A 1 85 ? -12.218 3.478 20.704 1.00 82.31 85 LYS A O 1
ATOM 720 N N . GLU A 1 86 ? -11.484 2.820 18.680 1.00 79.56 86 GLU A N 1
ATOM 721 C CA . GLU A 1 86 ? -10.092 3.258 18.858 1.00 79.56 86 GLU A CA 1
ATOM 722 C C . GLU A 1 86 ? -9.998 4.777 19.080 1.00 79.56 86 GLU A C 1
ATOM 724 O O . GLU A 1 86 ? -9.300 5.219 19.990 1.00 79.56 86 GLU A O 1
ATOM 729 N N . LEU A 1 87 ? -10.762 5.578 18.326 1.00 80.75 87 LEU A N 1
ATOM 730 C CA . LEU A 1 87 ? -10.823 7.033 18.504 1.00 80.75 87 LEU A CA 1
ATOM 731 C C . LEU A 1 87 ? -11.344 7.419 19.896 1.00 80.75 87 LEU A C 1
ATOM 733 O O . LEU A 1 87 ? -10.740 8.247 20.577 1.00 80.75 87 LEU A O 1
ATOM 737 N N . TYR A 1 88 ? -12.453 6.815 20.336 1.00 79.19 88 TYR A N 1
ATOM 738 C CA . TYR A 1 88 ? -13.018 7.093 21.659 1.00 79.19 88 TYR A CA 1
ATOM 739 C C . TYR A 1 88 ? -12.082 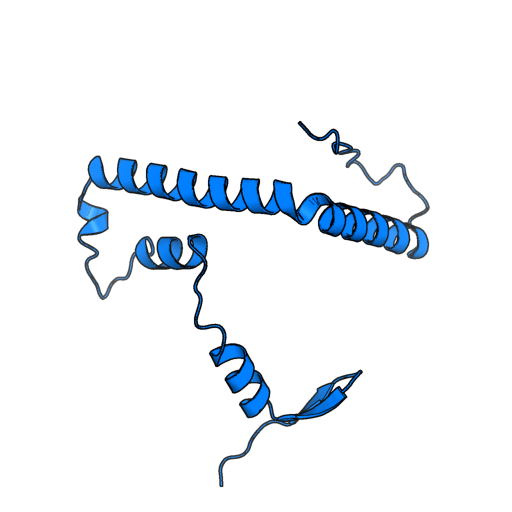6.667 22.792 1.00 79.19 88 TYR A C 1
ATOM 741 O O . TYR A 1 88 ? -11.972 7.385 23.783 1.00 79.19 88 TYR A O 1
ATOM 749 N N . GLN A 1 89 ? -11.386 5.536 22.646 1.00 80.31 89 GLN A N 1
ATOM 750 C CA . GLN A 1 89 ? -10.364 5.106 23.602 1.00 80.31 89 GLN A CA 1
ATOM 751 C C . GLN A 1 89 ? -9.208 6.110 23.671 1.00 80.31 89 GLN A C 1
ATOM 753 O O . GLN A 1 89 ? -8.876 6.557 24.762 1.00 80.31 89 GLN A O 1
ATOM 758 N N . GLY A 1 90 ? -8.672 6.551 22.528 1.00 79.12 90 GLY A N 1
ATOM 759 C CA . GLY A 1 90 ? -7.589 7.539 22.491 1.00 79.12 90 GLY A CA 1
ATOM 760 C C . GLY A 1 90 ? -7.965 8.885 23.121 1.00 79.12 90 GLY A C 1
ATOM 761 O O . GLY A 1 90 ? -7.158 9.482 23.835 1.00 79.12 90 GLY A O 1
ATOM 762 N N . LEU A 1 91 ? -9.205 9.344 22.922 1.00 79.81 91 LEU A N 1
ATOM 763 C CA . LEU A 1 91 ? -9.738 10.541 23.585 1.00 79.81 91 LEU A CA 1
ATOM 764 C C . LEU A 1 91 ? -9.857 10.354 25.100 1.00 79.81 91 LEU A C 1
ATOM 766 O O . LEU A 1 91 ? -9.451 11.226 25.867 1.00 79.81 91 LEU A O 1
ATOM 770 N N . HIS A 1 92 ? -10.401 9.218 25.535 1.00 80.94 92 HIS A N 1
ATOM 771 C CA . HIS A 1 92 ? -10.558 8.897 26.953 1.00 80.94 92 HIS A CA 1
ATOM 772 C C . HIS A 1 92 ? -9.217 8.777 27.676 1.00 80.94 92 HIS A C 1
ATOM 774 O O . HIS A 1 92 ? -9.064 9.272 28.792 1.00 80.94 92 HIS A O 1
ATOM 780 N N . ASP A 1 93 ? -8.234 8.158 27.031 1.00 79.94 93 ASP A N 1
ATOM 781 C CA . ASP A 1 93 ? -6.885 8.010 27.567 1.00 79.94 93 ASP A CA 1
ATOM 782 C C . ASP A 1 93 ? -6.184 9.371 27.662 1.00 79.94 93 ASP A C 1
ATOM 784 O O . ASP A 1 93 ? -5.594 9.685 28.693 1.00 79.94 93 ASP A O 1
ATOM 788 N N . SER A 1 94 ? -6.348 10.233 26.653 1.00 74.12 94 SER A N 1
ATOM 789 C CA . SER A 1 94 ? -5.801 11.600 26.653 1.00 74.12 94 SER A CA 1
ATOM 790 C C . SER A 1 94 ? -6.422 12.482 27.743 1.00 74.12 94 SER A C 1
ATOM 792 O O . SER A 1 94 ? -5.715 13.234 28.415 1.00 74.12 94 SER A O 1
ATOM 794 N N . TYR A 1 95 ? -7.732 12.347 27.972 1.00 73.31 95 TYR A N 1
ATOM 795 C CA . TYR A 1 95 ? -8.431 13.006 29.075 1.00 73.31 95 TYR A CA 1
ATOM 796 C C . TYR A 1 95 ? -7.912 12.528 30.441 1.00 73.31 95 TYR A C 1
ATOM 798 O O . TYR A 1 95 ? -7.631 13.337 31.325 1.00 73.31 95 TYR A O 1
ATOM 806 N N . LYS A 1 96 ? -7.716 11.214 30.610 1.00 73.19 96 LYS A N 1
ATOM 807 C CA . LYS A 1 96 ? -7.157 10.624 31.838 1.00 73.19 96 LYS A CA 1
ATOM 808 C C . LYS A 1 96 ? -5.704 11.008 32.100 1.00 73.19 96 LYS A C 1
ATOM 810 O O . LYS A 1 96 ? -5.314 11.095 33.260 1.00 73.19 96 LYS A O 1
ATOM 815 N N . SER A 1 97 ? -4.912 11.245 31.058 1.00 75.81 97 SER A N 1
ATOM 816 C CA . SER A 1 97 ? -3.524 11.705 31.178 1.00 75.81 97 SER A CA 1
ATOM 817 C C . SER A 1 97 ? -3.390 13.159 31.654 1.00 75.81 97 SER A C 1
ATOM 819 O O . SER A 1 97 ? -2.270 13.643 31.783 1.00 75.81 97 SER A O 1
ATOM 821 N N . GLY A 1 98 ? -4.496 13.848 31.964 1.00 62.38 98 GLY A N 1
ATOM 822 C CA . GLY A 1 98 ? -4.465 15.151 32.628 1.00 62.38 98 GLY A CA 1
ATOM 823 C C . GLY A 1 98 ? -4.122 16.319 31.705 1.00 62.38 98 GLY A C 1
ATOM 824 O O . GLY A 1 98 ? -3.787 17.394 32.195 1.00 62.38 98 GLY A O 1
ATOM 825 N N . ILE A 1 99 ? -4.229 16.145 30.382 1.00 58.75 99 ILE A N 1
ATOM 826 C CA . ILE A 1 99 ? -4.159 17.257 29.426 1.00 58.75 99 ILE A CA 1
ATOM 827 C C . ILE A 1 99 ? -5.484 18.024 29.526 1.00 58.75 99 ILE A C 1
ATOM 829 O O . ILE A 1 99 ? -6.435 17.797 28.784 1.00 58.75 99 ILE A O 1
ATOM 833 N N . THR A 1 100 ? -5.571 18.907 30.517 1.00 57.75 100 THR A N 1
ATOM 834 C CA . THR A 1 100 ? -6.744 19.749 30.799 1.00 57.75 100 THR A CA 1
ATOM 835 C C . THR A 1 100 ? -6.868 20.934 29.842 1.00 57.75 100 THR A C 1
ATOM 837 O O . THR A 1 100 ? -7.904 21.594 29.806 1.00 57.75 100 THR A O 1
ATOM 840 N N . ASN A 1 101 ? -5.842 21.191 29.029 1.00 53.28 101 ASN A N 1
ATOM 841 C CA . ASN A 1 101 ? -5.836 22.265 28.045 1.00 53.28 101 ASN A CA 1
ATOM 842 C C . ASN A 1 101 ? -6.345 21.740 26.703 1.00 53.28 101 ASN A C 1
ATOM 844 O O . ASN A 1 101 ? -5.585 21.465 25.780 1.00 53.28 101 ASN A O 1
ATOM 848 N N . MET A 1 102 ? -7.668 21.656 26.573 1.00 52.66 102 MET A N 1
ATOM 849 C CA . MET A 1 102 ? -8.339 21.363 25.299 1.00 52.66 102 MET A CA 1
ATOM 850 C C . MET A 1 102 ? -8.032 22.413 24.199 1.00 52.66 102 MET A C 1
ATOM 852 O O . MET A 1 102 ? -8.396 22.216 23.045 1.00 52.66 102 MET A O 1
ATOM 856 N N . LEU A 1 103 ? -7.372 23.521 24.566 1.00 52.53 103 LEU A N 1
ATOM 857 C CA . LEU A 1 103 ? -6.967 24.631 23.700 1.00 52.53 103 LEU A CA 1
ATOM 858 C C . LEU A 1 103 ? -5.609 24.421 22.999 1.00 52.53 103 LEU A C 1
ATOM 860 O O . LEU A 1 103 ? -5.395 25.030 21.961 1.00 52.53 103 LEU A O 1
ATOM 864 N N . GLU A 1 104 ? -4.715 23.561 23.511 1.00 51.34 104 GLU A N 1
ATOM 865 C CA . GLU A 1 104 ? -3.425 23.240 22.853 1.00 51.34 104 GLU A CA 1
ATOM 866 C C . GLU A 1 104 ? -3.535 22.083 21.850 1.00 51.34 104 GLU A C 1
ATOM 868 O O . GLU A 1 104 ? -2.621 21.828 21.067 1.00 51.34 104 GLU A O 1
ATOM 873 N N . ILE A 1 105 ? -4.673 21.385 21.833 1.00 52.88 105 ILE A N 1
ATOM 874 C CA . ILE A 1 105 ? -4.973 20.384 20.810 1.00 52.88 105 ILE A CA 1
ATOM 875 C C . ILE A 1 105 ? -5.515 21.137 19.589 1.00 52.88 105 ILE A C 1
ATOM 877 O O . ILE A 1 105 ? -6.709 21.124 19.292 1.00 52.88 105 ILE A O 1
ATOM 881 N N . GLU A 1 106 ? -4.621 21.794 18.851 1.00 44.56 106 GLU A N 1
ATOM 882 C CA . GLU A 1 106 ? -4.887 22.382 17.529 1.00 44.56 106 GLU A CA 1
ATOM 883 C C . GLU A 1 106 ? -5.118 21.306 16.449 1.00 44.56 106 GLU A C 1
ATOM 885 O O . GLU A 1 106 ? -4.632 21.390 15.327 1.00 44.56 106 GLU A O 1
ATOM 890 N N . THR A 1 107 ? -5.879 20.257 16.749 1.00 53.25 107 THR A N 1
ATOM 891 C CA . THR A 1 107 ? -6.386 19.336 15.728 1.00 53.25 107 THR A CA 1
ATOM 892 C C . THR A 1 107 ? -7.829 18.978 16.032 1.00 53.25 107 THR A C 1
ATOM 894 O O . THR A 1 107 ? -8.210 17.840 16.300 1.00 53.25 107 THR A O 1
ATOM 897 N N . ARG A 1 108 ? -8.696 19.986 15.917 1.00 51.31 108 ARG A N 1
ATOM 898 C CA . ARG A 1 108 ? -10.111 19.744 15.653 1.00 51.31 108 ARG A CA 1
ATOM 899 C C . ARG A 1 108 ? -10.256 19.205 14.229 1.00 51.31 108 ARG A C 1
ATOM 901 O O . ARG A 1 108 ? -10.663 19.924 13.328 1.00 51.31 108 ARG A O 1
ATOM 908 N N . THR A 1 109 ? -9.961 17.929 14.020 1.00 46.44 109 THR A N 1
ATOM 909 C CA . THR A 1 109 ? -10.453 17.201 12.846 1.00 46.44 109 THR A CA 1
ATOM 910 C C . THR A 1 109 ? -11.541 16.246 13.294 1.00 46.44 109 THR A C 1
ATOM 912 O O . THR A 1 109 ? -11.342 15.044 13.442 1.00 46.44 109 THR A O 1
ATOM 915 N N . ILE A 1 110 ? -12.726 16.814 13.521 1.00 55.50 110 ILE A N 1
ATOM 916 C CA . ILE A 1 110 ? -13.962 16.055 13.375 1.00 55.50 110 ILE A CA 1
ATOM 917 C C . ILE A 1 110 ? -14.149 15.877 11.878 1.00 55.50 110 ILE A C 1
ATOM 919 O O . ILE A 1 110 ? -14.379 16.874 11.209 1.00 55.50 110 ILE A O 1
ATOM 923 N N . LEU A 1 111 ? -14.120 14.639 11.391 1.00 47.97 111 LEU A N 1
ATOM 924 C CA . LEU A 1 111 ? -15.082 14.169 10.395 1.00 47.97 111 LEU A CA 1
ATOM 925 C C . LEU A 1 111 ? -15.272 12.654 10.546 1.00 47.97 111 LEU A C 1
ATOM 927 O O . LEU A 1 111 ? -14.422 11.868 10.147 1.00 47.97 111 LEU A O 1
ATOM 931 N N . LEU A 1 112 ? -16.432 12.251 11.066 1.00 49.47 112 LEU A N 1
ATOM 932 C CA . LEU A 1 112 ? -17.062 10.980 10.700 1.00 49.47 112 LEU A CA 1
ATOM 933 C C . LEU A 1 112 ? -18.549 11.225 10.416 1.00 49.47 112 LEU A C 1
ATOM 935 O O . LEU A 1 112 ? -19.428 10.705 11.100 1.00 49.47 112 LEU A O 1
ATOM 939 N N . SER A 1 113 ? -18.826 12.026 9.387 1.00 39.88 113 SER A N 1
ATOM 940 C CA . SER A 1 113 ? -20.031 11.807 8.593 1.00 39.88 113 SER A CA 1
ATOM 941 C C . SER A 1 113 ? -19.654 10.750 7.572 1.00 39.88 113 SER A C 1
ATOM 943 O O . SER A 1 113 ? -18.722 10.935 6.800 1.00 39.88 113 SER A O 1
ATOM 945 N N . SER A 1 114 ? -20.323 9.611 7.635 1.00 52.41 114 SER A N 1
ATOM 946 C CA . SER A 1 114 ? -20.252 8.558 6.638 1.00 52.41 114 SER A CA 1
ATOM 947 C C . SER A 1 114 ? -20.730 9.091 5.287 1.00 52.41 114 SER A C 1
ATOM 949 O O . SER A 1 114 ? -21.911 8.946 5.013 1.00 52.41 114 SER A O 1
ATOM 951 N N . PHE A 1 115 ? -19.854 9.732 4.510 1.00 37.91 115 PHE A N 1
ATOM 952 C CA . PHE A 1 115 ? -19.891 9.899 3.052 1.00 37.91 115 PHE A CA 1
ATOM 953 C C . PHE A 1 115 ? -18.540 10.432 2.567 1.00 37.91 115 PHE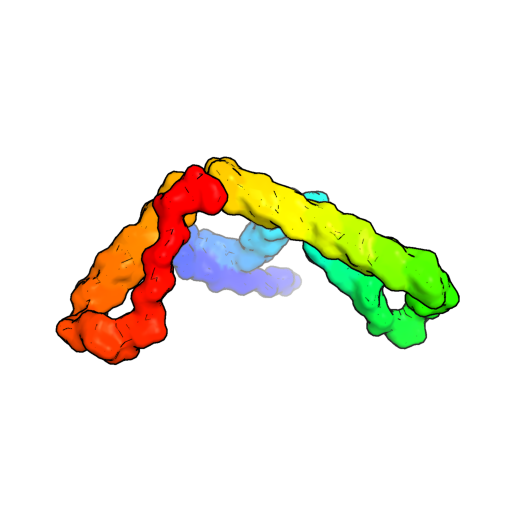 A C 1
ATOM 955 O O . PHE A 1 115 ? -18.026 11.380 3.201 1.00 37.91 115 PHE A O 1
#

Sequence (115 aa):
MKRDIIVQSKSQGLQFVSELNKQNASQKKVTARQYYAYKLHNRQDSSSLLHYGGRLFQQYVVDNYIKIESERLNYLKFNQDKLRKELYQGLHDSYKSGITNMLEIETRTILLSSF

InterPro domains:
  IPR025476 Helitron helicase-like domain [PF14214] (35-115)

Foldseek 3Di:
DDDWDWDQDPVDGIDTVVVVVVVVVVCPDDDLVRVVVVLPDDDPVDDNPLVVPVVVNVVVVVVSVVVNVVVVVVCCVVCVVVVVVVVVVVVVVCVVVVPPPPPVPPDPPDDDPPD